Protein AF-A0A1I7XD79-F1 (afdb_monomer_lite)

Organism: Heterorhabditis bacteriophora (NCBI:txid37862)

Radius of gyration: 26.54 Å; chains: 1; bounding box: 72×49×71 Å

InterPro domains:
  IPR003961 Fibronectin type III [cd00063] (108-145)
  IPR036116 Fibronectin type III superfamily [SSF49265] (106-157)

Structure (mmCIF, N/CA/C/O backbone):
data_AF-A0A1I7XD79-F1
#
_entry.id   AF-A0A1I7XD79-F1
#
loop_
_atom_site.group_PDB
_atom_site.id
_atom_site.type_symbol
_atom_site.label_atom_id
_atom_site.label_alt_id
_atom_site.label_comp_id
_atom_site.label_asym_id
_atom_site.label_entity_id
_atom_site.label_seq_id
_atom_site.pdbx_PDB_ins_code
_atom_site.Cartn_x
_atom_site.Cartn_y
_atom_site.Cartn_z
_atom_site.occupancy
_atom_site.B_iso_or_equiv
_atom_site.auth_seq_id
_atom_site.auth_comp_id
_atom_site.auth_asym_id
_atom_site.auth_atom_id
_atom_site.pdbx_PDB_model_num
ATOM 1 N N . MET A 1 1 ? 52.885 -4.049 -48.118 1.00 37.38 1 MET A N 1
ATOM 2 C CA . MET A 1 1 ? 52.570 -4.109 -46.674 1.00 37.38 1 MET A CA 1
ATOM 3 C C . MET A 1 1 ? 51.070 -3.925 -46.513 1.00 37.38 1 MET A C 1
ATOM 5 O O . MET A 1 1 ? 50.576 -2.866 -46.868 1.00 37.38 1 MET A O 1
ATOM 9 N N . ILE A 1 2 ? 50.346 -4.960 -46.084 1.00 41.12 2 ILE A N 1
ATOM 10 C CA . ILE A 1 2 ? 48.892 -4.910 -45.855 1.00 41.12 2 ILE A CA 1
ATOM 11 C C . ILE A 1 2 ? 48.683 -4.568 -44.376 1.00 41.12 2 ILE A C 1
ATOM 13 O O . ILE A 1 2 ? 49.075 -5.347 -43.511 1.00 41.12 2 ILE A O 1
ATOM 17 N N . PHE A 1 3 ? 48.122 -3.393 -44.084 1.00 43.16 3 PHE A N 1
ATOM 18 C CA . PHE A 1 3 ? 47.744 -2.998 -42.726 1.00 43.16 3 PHE A CA 1
ATOM 19 C C . PHE A 1 3 ? 46.399 -3.650 -42.372 1.00 43.16 3 PHE A C 1
ATOM 21 O O . PHE A 1 3 ? 45.352 -3.262 -42.886 1.00 43.16 3 PHE A O 1
ATOM 28 N N . LEU A 1 4 ? 46.436 -4.657 -41.499 1.00 45.56 4 LEU A N 1
ATOM 29 C CA . LEU A 1 4 ? 45.263 -5.230 -40.838 1.00 45.56 4 LEU A CA 1
ATOM 30 C C . LEU A 1 4 ? 44.756 -4.226 -39.793 1.00 45.56 4 LEU A C 1
ATOM 32 O O . LEU A 1 4 ? 45.311 -4.115 -38.701 1.00 45.56 4 LEU A O 1
ATOM 36 N N . ALA A 1 5 ? 43.714 -3.470 -40.137 1.00 51.66 5 ALA A N 1
ATOM 37 C CA . ALA A 1 5 ? 42.979 -2.657 -39.177 1.00 51.66 5 ALA A CA 1
ATOM 38 C C . ALA A 1 5 ? 42.160 -3.584 -38.262 1.00 51.66 5 ALA A C 1
ATOM 40 O O . ALA A 1 5 ? 41.110 -4.098 -38.648 1.00 51.66 5 ALA A O 1
ATOM 41 N N . LEU A 1 6 ? 42.670 -3.819 -37.052 1.00 48.84 6 LEU A N 1
ATOM 42 C CA . LEU A 1 6 ? 41.952 -4.466 -35.955 1.00 48.84 6 LEU A CA 1
ATOM 43 C C . LEU A 1 6 ? 40.759 -3.588 -35.546 1.00 48.84 6 LEU A C 1
ATOM 45 O O . LEU A 1 6 ? 40.888 -2.669 -34.740 1.00 48.84 6 LEU A O 1
ATOM 49 N N . PHE A 1 7 ? 39.586 -3.873 -36.110 1.00 50.91 7 PHE A N 1
ATOM 50 C CA . PHE A 1 7 ? 38.312 -3.374 -35.602 1.00 50.91 7 PHE A CA 1
ATOM 51 C C . PHE A 1 7 ? 37.999 -4.082 -34.278 1.00 50.91 7 PHE A C 1
ATOM 53 O O . PHE A 1 7 ? 37.468 -5.190 -34.257 1.00 50.91 7 PHE A O 1
ATOM 60 N N . LEU A 1 8 ? 38.338 -3.440 -33.159 1.00 49.97 8 LEU A N 1
ATOM 61 C CA . LEU A 1 8 ? 37.789 -3.797 -31.852 1.00 49.97 8 LEU A CA 1
ATOM 62 C C . LEU A 1 8 ? 36.288 -3.453 -31.838 1.00 49.97 8 LEU A C 1
ATOM 64 O O . LEU A 1 8 ? 35.940 -2.291 -32.075 1.00 49.97 8 LEU A O 1
ATOM 68 N N . PRO A 1 9 ? 35.381 -4.408 -31.554 1.00 48.88 9 PRO A N 1
ATOM 69 C CA . PRO A 1 9 ? 33.978 -4.084 -31.362 1.00 48.88 9 PRO A CA 1
ATOM 70 C C . PRO A 1 9 ? 33.842 -3.307 -30.049 1.00 48.88 9 PRO A C 1
ATOM 72 O O . PRO A 1 9 ? 34.035 -3.839 -28.957 1.00 48.88 9 PRO A O 1
ATOM 75 N N . LEU A 1 10 ? 33.538 -2.016 -30.172 1.00 53.34 10 LEU A N 1
ATOM 76 C CA . LEU A 1 10 ? 33.262 -1.124 -29.053 1.00 53.34 10 LEU A CA 1
ATOM 77 C C . LEU A 1 10 ? 31.935 -1.562 -28.411 1.00 53.34 10 LEU A C 1
ATOM 79 O O . LEU A 1 10 ? 30.868 -1.357 -28.991 1.00 53.34 10 LEU A O 1
ATOM 83 N N . GLN A 1 11 ? 32.003 -2.219 -27.252 1.00 52.19 11 GLN A N 1
ATOM 84 C CA . GLN A 1 11 ? 30.825 -2.682 -26.519 1.00 52.19 11 GLN A CA 1
ATOM 85 C C . GLN A 1 11 ? 29.983 -1.477 -26.080 1.00 52.19 11 GLN A C 1
ATOM 87 O O . GLN A 1 11 ? 30.395 -0.688 -25.231 1.00 52.19 11 GLN A O 1
ATOM 92 N N . ALA A 1 12 ? 28.794 -1.328 -26.665 1.00 53.69 12 ALA A N 1
ATOM 93 C CA . ALA A 1 12 ? 27.783 -0.414 -26.160 1.00 53.69 12 ALA A CA 1
ATOM 94 C C . ALA A 1 12 ? 27.219 -1.004 -24.860 1.00 53.69 12 ALA A C 1
ATOM 96 O O . ALA A 1 12 ? 26.493 -1.996 -24.884 1.00 53.69 12 ALA A O 1
ATOM 97 N N . ALA A 1 13 ? 27.591 -0.425 -23.720 1.00 53.91 13 ALA A N 1
ATOM 98 C CA . ALA A 1 13 ? 26.979 -0.772 -22.446 1.00 53.91 13 ALA A CA 1
ATOM 99 C C . ALA A 1 13 ? 25.529 -0.257 -22.424 1.00 53.91 13 ALA A C 1
ATOM 101 O O . ALA A 1 13 ? 25.270 0.907 -22.735 1.00 53.91 13 ALA A O 1
ATOM 102 N N . VAL A 1 14 ? 24.587 -1.132 -22.073 1.00 50.62 14 VAL A N 1
ATOM 103 C CA . VAL A 1 14 ? 23.175 -0.805 -21.833 1.00 50.62 14 VAL A CA 1
ATOM 104 C C . VAL A 1 14 ? 22.950 -0.895 -20.329 1.00 50.62 14 VAL A C 1
ATOM 106 O O . VAL A 1 14 ? 23.311 -1.904 -19.724 1.00 50.62 14 VAL A O 1
ATOM 109 N N . SER A 1 15 ? 22.382 0.144 -19.718 1.00 46.53 15 SER A N 1
ATOM 110 C CA . SER A 1 15 ? 21.967 0.105 -18.318 1.00 46.53 15 SER A CA 1
ATOM 111 C C . SER A 1 15 ? 20.477 -0.189 -18.280 1.00 46.53 15 SER A C 1
ATOM 113 O O . SER A 1 15 ? 19.684 0.339 -19.058 1.00 46.53 15 SER A O 1
ATOM 115 N N . PHE A 1 16 ? 20.112 -1.091 -17.385 1.00 50.75 16 PHE A N 1
ATOM 116 C CA . PHE A 1 16 ? 18.750 -1.524 -17.144 1.00 50.75 16 PHE A CA 1
ATOM 117 C C . PHE A 1 16 ? 18.485 -1.303 -15.660 1.00 50.75 16 PHE A C 1
ATOM 119 O O . PHE A 1 16 ? 19.297 -1.671 -14.811 1.00 50.75 16 PHE A O 1
ATOM 126 N N . THR A 1 17 ? 17.361 -0.678 -15.348 1.00 46.84 17 THR A N 1
ATOM 127 C CA . THR A 1 17 ? 16.881 -0.534 -13.978 1.00 46.84 17 THR A CA 1
ATOM 128 C C . THR A 1 17 ? 15.512 -1.194 -13.922 1.00 46.84 17 THR A C 1
ATOM 130 O O . THR A 1 17 ? 14.578 -0.817 -14.626 1.00 46.84 17 THR A O 1
ATOM 133 N N . VAL A 1 18 ? 15.402 -2.258 -13.130 1.00 45.44 18 VAL A N 1
ATOM 134 C CA . VAL A 1 18 ? 14.119 -2.923 -12.892 1.00 45.44 18 VAL A CA 1
ATOM 135 C C . VAL A 1 18 ? 13.612 -2.432 -11.552 1.00 45.44 18 VAL A C 1
ATOM 137 O O . VAL A 1 18 ? 14.218 -2.696 -10.515 1.00 45.44 18 VAL A O 1
ATOM 140 N N . LEU A 1 19 ? 12.522 -1.678 -11.599 1.00 47.22 19 LEU A N 1
ATOM 141 C CA . LEU A 1 19 ? 11.830 -1.181 -10.422 1.00 47.22 19 LEU A CA 1
ATOM 142 C C . LEU A 1 19 ? 10.533 -1.988 -10.296 1.00 47.22 19 LEU A C 1
ATOM 144 O O . LEU A 1 19 ? 9.779 -2.087 -11.269 1.00 47.22 19 LEU A O 1
ATOM 148 N N . PRO A 1 20 ? 10.250 -2.601 -9.138 1.00 43.22 20 PRO A N 1
ATOM 149 C CA . PRO A 1 20 ? 8.935 -3.180 -8.926 1.00 43.22 20 PRO A CA 1
ATOM 150 C C . PRO A 1 20 ? 7.893 -2.058 -9.030 1.00 43.22 20 PRO A C 1
ATOM 152 O O . PRO A 1 20 ? 8.111 -0.950 -8.542 1.00 43.22 20 PRO A O 1
ATOM 155 N N . TYR A 1 21 ? 6.782 -2.312 -9.719 1.00 52.19 21 TYR A N 1
ATOM 156 C CA . TYR A 1 21 ? 5.721 -1.320 -9.862 1.00 52.19 21 TYR A CA 1
ATOM 157 C C . TYR A 1 21 ? 4.698 -1.525 -8.751 1.00 52.19 21 TYR A C 1
ATOM 159 O O . TYR A 1 21 ? 4.082 -2.585 -8.654 1.00 52.19 21 TYR A O 1
ATOM 167 N N . ILE A 1 22 ? 4.509 -0.506 -7.916 1.00 51.12 22 ILE A N 1
ATOM 168 C CA . ILE A 1 22 ? 3.424 -0.477 -6.937 1.00 51.12 22 ILE A CA 1
ATOM 169 C C . ILE A 1 22 ? 2.122 -0.133 -7.654 1.00 51.12 22 ILE A C 1
ATOM 171 O O . ILE A 1 22 ? 2.023 0.874 -8.353 1.00 51.12 22 ILE A O 1
ATOM 175 N N . GLN A 1 23 ? 1.115 -0.985 -7.467 1.00 47.84 23 GLN A N 1
ATOM 176 C CA . GLN A 1 23 ? -0.249 -0.766 -7.937 1.00 47.84 23 GLN A CA 1
ATOM 177 C C . GLN A 1 23 ? -0.757 0.596 -7.432 1.00 47.84 23 GLN A C 1
ATOM 179 O O . GLN A 1 23 ? -0.575 0.916 -6.257 1.00 47.84 23 GLN A O 1
ATOM 184 N N . ILE A 1 24 ? -1.404 1.373 -8.310 1.00 48.69 24 ILE A N 1
ATOM 185 C CA . ILE A 1 24 ? -1.741 2.803 -8.130 1.00 48.69 24 ILE A CA 1
ATOM 186 C C . ILE A 1 24 ? -2.522 3.122 -6.834 1.00 48.69 24 ILE A C 1
ATOM 188 O O . ILE A 1 24 ? -2.503 4.266 -6.396 1.00 48.69 24 ILE A O 1
ATOM 192 N N . ASP A 1 25 ? -3.089 2.132 -6.141 1.00 55.12 25 ASP A N 1
ATOM 193 C CA . ASP A 1 25 ? -3.770 2.338 -4.858 1.00 55.12 25 ASP A CA 1
ATOM 194 C C . ASP A 1 25 ? -3.252 1.487 -3.686 1.00 55.12 25 ASP A C 1
ATOM 196 O O . ASP A 1 25 ? -3.728 1.658 -2.563 1.00 55.12 25 ASP A O 1
ATOM 200 N N . TYR A 1 26 ? -2.255 0.611 -3.873 1.00 65.19 26 TYR A N 1
ATOM 201 C CA . TYR A 1 26 ? -1.769 -0.225 -2.764 1.00 65.19 26 TYR A CA 1
ATOM 202 C C . TYR A 1 26 ? -1.157 0.634 -1.658 1.00 65.19 26 TYR A C 1
ATOM 204 O O . TYR A 1 26 ? -1.499 0.474 -0.493 1.00 65.19 26 TYR A O 1
ATOM 212 N N . ALA A 1 27 ? -0.337 1.625 -2.018 1.00 68.00 27 ALA A N 1
ATOM 213 C CA . ALA A 1 27 ? 0.238 2.550 -1.046 1.00 68.00 27 ALA A CA 1
ATOM 214 C C . ALA A 1 27 ? -0.845 3.343 -0.292 1.00 68.00 27 ALA A C 1
ATOM 216 O O . ALA A 1 27 ? -0.728 3.550 0.911 1.00 68.00 27 ALA A O 1
ATOM 217 N N . HIS A 1 28 ? -1.926 3.755 -0.963 1.00 76.62 28 HIS A N 1
ATOM 218 C CA . HIS A 1 28 ? -3.027 4.459 -0.303 1.00 76.62 28 HIS A CA 1
ATOM 219 C C . HIS A 1 28 ? -3.755 3.557 0.699 1.00 76.62 28 HIS A C 1
ATOM 221 O O . HIS A 1 28 ? -3.901 3.937 1.861 1.00 76.62 28 HIS A O 1
ATOM 227 N N . TYR A 1 29 ? -4.184 2.366 0.274 1.00 77.62 29 TYR A N 1
ATOM 228 C CA . TYR A 1 29 ? -4.908 1.433 1.139 1.00 77.62 29 TYR A CA 1
ATOM 229 C C . TYR A 1 29 ? -4.034 0.883 2.264 1.00 77.62 29 TYR A C 1
ATOM 231 O O . TYR A 1 29 ? -4.513 0.724 3.382 1.00 77.62 29 TYR A O 1
ATOM 239 N N . PHE A 1 30 ? -2.747 0.669 2.006 1.00 79.00 30 PHE A N 1
ATOM 240 C CA . PHE A 1 30 ? -1.786 0.251 3.015 1.00 79.00 30 PHE A CA 1
ATOM 241 C C . PHE A 1 30 ? -1.578 1.341 4.071 1.00 79.00 30 PHE A C 1
ATOM 243 O O . PHE A 1 30 ? -1.678 1.068 5.266 1.00 79.00 30 PHE A O 1
ATOM 250 N N . ARG A 1 31 ? -1.399 2.603 3.657 1.00 83.62 31 ARG A N 1
ATOM 251 C CA . ARG A 1 31 ? -1.341 3.744 4.587 1.00 83.62 31 ARG A CA 1
ATOM 252 C C . ARG A 1 31 ? -2.640 3.919 5.362 1.00 83.62 31 ARG A C 1
ATOM 254 O O . ARG A 1 31 ? -2.607 4.222 6.552 1.00 83.62 31 ARG A O 1
ATOM 261 N N . LEU A 1 32 ? -3.779 3.714 4.706 1.00 87.25 32 LEU A N 1
ATOM 262 C CA . LEU A 1 32 ? -5.083 3.793 5.351 1.00 87.25 32 LEU A CA 1
ATOM 263 C C . LEU A 1 32 ? -5.226 2.711 6.421 1.00 87.25 32 LEU A C 1
ATOM 265 O O . LEU A 1 32 ? -5.586 3.034 7.549 1.00 87.25 32 LEU A O 1
ATOM 269 N N . ALA A 1 33 ? -4.862 1.471 6.100 1.00 88.50 33 ALA A N 1
ATOM 270 C CA . ALA A 1 33 ? -4.871 0.361 7.042 1.00 88.50 33 ALA A CA 1
ATOM 271 C C . ALA A 1 33 ? -3.921 0.608 8.226 1.00 88.50 33 ALA A C 1
ATOM 273 O O . ALA A 1 33 ? -4.317 0.415 9.371 1.00 88.50 33 ALA A O 1
ATOM 274 N N . GLN A 1 34 ? -2.704 1.111 7.980 1.00 89.56 34 GLN A N 1
ATOM 275 C CA . GLN A 1 34 ? -1.760 1.490 9.041 1.00 89.56 34 GLN A CA 1
ATOM 276 C C . GLN A 1 34 ? -2.330 2.573 9.966 1.00 89.56 34 GLN A C 1
ATOM 278 O O . GLN A 1 34 ? -2.221 2.475 11.189 1.00 89.56 34 GLN A O 1
ATOM 283 N N . CYS A 1 35 ? -2.974 3.589 9.394 1.00 91.56 35 CYS A N 1
ATOM 284 C CA . CYS A 1 35 ? -3.605 4.654 10.163 1.00 91.56 35 CYS A CA 1
ATOM 285 C C . CYS A 1 35 ? -4.770 4.123 11.014 1.00 91.56 35 CYS A C 1
ATOM 287 O O . CYS A 1 35 ? -4.840 4.399 12.212 1.00 91.56 35 CYS A O 1
ATOM 289 N N . GLN A 1 36 ? -5.647 3.306 10.423 1.00 92.19 36 GLN A N 1
ATOM 290 C CA . GLN A 1 36 ? -6.783 2.689 11.114 1.00 92.19 36 GLN A CA 1
ATOM 291 C C . G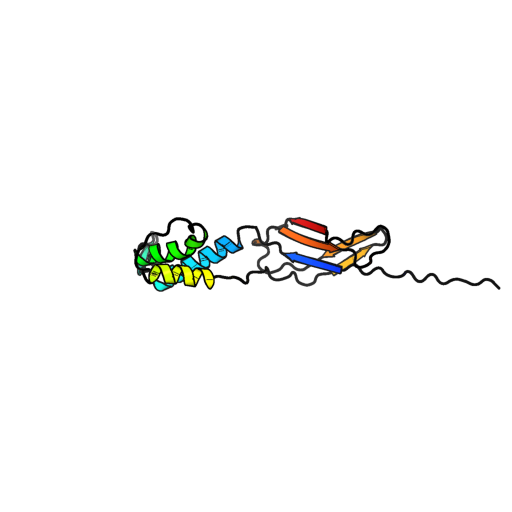LN A 1 36 ? -6.337 1.718 12.216 1.00 92.19 36 GLN A C 1
ATOM 293 O O . GLN A 1 36 ? -6.950 1.680 13.283 1.00 92.19 36 GLN A O 1
ATOM 298 N N . ALA A 1 37 ? -5.236 0.991 12.010 1.00 92.31 37 ALA A N 1
ATOM 299 C CA . ALA A 1 37 ? -4.645 0.130 13.029 1.00 92.31 37 ALA A CA 1
ATOM 300 C C . ALA A 1 37 ? -4.181 0.937 14.251 1.00 92.31 37 ALA A C 1
ATOM 302 O O . ALA A 1 37 ? -4.558 0.602 15.371 1.00 92.31 37 ALA A O 1
ATOM 303 N N . LYS A 1 38 ? -3.468 2.057 14.051 1.00 93.19 38 LYS A N 1
ATOM 304 C CA . LYS A 1 38 ? -3.072 2.964 15.147 1.00 93.19 38 LYS A CA 1
ATOM 305 C C . LYS A 1 38 ? -4.280 3.576 15.869 1.00 93.19 38 LYS A C 1
ATOM 307 O O . LYS A 1 38 ? -4.264 3.732 17.089 1.00 93.19 38 LYS A O 1
ATOM 312 N N . CYS A 1 39 ? -5.347 3.907 15.136 1.00 93.00 39 CYS A N 1
ATOM 313 C CA . CYS A 1 39 ? -6.604 4.356 15.740 1.00 93.00 39 CYS A CA 1
ATOM 314 C C . CYS A 1 39 ? -7.243 3.262 16.606 1.00 93.00 39 CYS A C 1
ATOM 316 O O . CYS A 1 39 ? -7.661 3.544 17.726 1.00 93.00 39 CYS A O 1
ATOM 318 N N . THR A 1 40 ? -7.269 2.022 16.117 1.00 93.31 40 THR A N 1
ATOM 319 C CA . THR A 1 40 ? -7.812 0.866 16.843 1.00 93.31 40 THR A CA 1
ATOM 320 C C . THR A 1 40 ? -6.981 0.540 18.082 1.00 93.31 40 THR A C 1
ATOM 322 O O . THR A 1 40 ? -7.539 0.271 19.137 1.00 93.31 40 THR A O 1
ATOM 325 N N . GLU A 1 41 ? -5.655 0.625 18.001 1.00 91.56 41 GLU A N 1
ATOM 326 C CA . GLU A 1 41 ? -4.761 0.412 19.143 1.00 91.56 41 GLU A CA 1
ATOM 327 C C . GLU A 1 41 ? -4.990 1.452 20.251 1.00 91.56 41 GLU A C 1
ATOM 329 O O . GLU A 1 41 ? -5.010 1.117 21.434 1.00 91.56 41 GLU A O 1
ATOM 334 N N . LYS A 1 42 ? -5.198 2.720 19.874 1.00 91.94 42 LYS A N 1
ATOM 335 C CA . LYS A 1 42 ? -5.351 3.823 20.831 1.00 91.94 42 LYS A CA 1
ATOM 336 C C . LYS A 1 42 ? -6.770 3.972 21.390 1.00 91.94 42 LYS A C 1
ATOM 338 O O . LYS A 1 42 ? -6.923 4.358 22.547 1.00 91.94 42 LYS A O 1
ATOM 343 N N . TYR A 1 43 ? -7.792 3.734 20.569 1.00 91.75 43 TYR A N 1
ATOM 344 C CA . TYR A 1 43 ? -9.198 4.028 20.885 1.00 91.75 43 TYR A CA 1
ATOM 345 C C . TYR A 1 43 ? -10.123 2.809 20.839 1.00 91.75 43 TYR A C 1
ATOM 347 O O . TYR A 1 43 ? -11.314 2.935 21.147 1.00 91.75 43 TYR A O 1
ATOM 355 N N . GLY A 1 44 ? -9.609 1.648 20.434 1.00 88.88 44 GLY A N 1
ATOM 356 C CA . GLY A 1 44 ? -10.349 0.395 20.450 1.00 88.88 44 GLY A CA 1
ATOM 357 C C . GLY A 1 44 ? -10.589 -0.074 21.878 1.00 88.88 44 GLY A C 1
ATOM 358 O O . GLY A 1 44 ? -9.724 0.033 22.749 1.00 88.88 44 GLY A O 1
ATOM 359 N N . ILE A 1 45 ? -11.782 -0.601 22.126 1.00 89.31 45 ILE A N 1
ATOM 360 C CA . ILE A 1 45 ? -12.168 -1.110 23.442 1.00 89.31 45 ILE A CA 1
ATOM 361 C C . ILE A 1 45 ? -11.910 -2.621 23.451 1.00 89.31 45 ILE A C 1
ATOM 363 O O . ILE A 1 45 ? -12.487 -3.324 22.623 1.00 89.31 45 ILE A O 1
ATOM 367 N N . PRO A 1 46 ? -11.069 -3.162 24.350 1.00 87.81 46 PRO A N 1
ATOM 368 C CA . PRO A 1 46 ? -10.860 -4.602 24.432 1.00 87.81 46 PRO A CA 1
ATOM 369 C C . PRO A 1 46 ? -12.180 -5.325 24.713 1.00 87.81 46 PRO A C 1
ATOM 371 O O . PRO A 1 46 ? -12.841 -5.072 25.721 1.00 87.81 46 PRO A O 1
ATOM 374 N N . ALA A 1 47 ? -12.550 -6.239 23.827 1.00 87.56 47 ALA A N 1
ATOM 375 C CA . ALA A 1 47 ? -13.780 -7.005 23.888 1.00 87.56 47 ALA A CA 1
ATOM 376 C C . ALA A 1 47 ? -13.492 -8.497 23.705 1.00 87.56 47 ALA A C 1
ATOM 378 O O . ALA A 1 47 ? -12.441 -8.916 23.214 1.00 87.56 47 ALA A O 1
ATOM 379 N N . LYS A 1 48 ? -14.441 -9.321 24.146 1.00 90.69 48 LYS A N 1
ATOM 380 C CA . LYS A 1 48 ? -14.375 -10.776 24.019 1.00 90.69 48 LYS A CA 1
ATOM 381 C C . LYS A 1 48 ? -15.639 -11.265 23.340 1.00 90.69 48 LYS A C 1
ATOM 383 O O . LYS A 1 48 ? -16.724 -10.780 23.655 1.00 90.69 48 LYS A O 1
ATOM 388 N N . ARG A 1 49 ? -15.503 -12.209 22.413 1.00 89.12 49 ARG A N 1
ATOM 389 C CA . ARG A 1 49 ? -16.642 -12.942 21.852 1.00 89.12 49 ARG A CA 1
ATOM 390 C C . ARG A 1 49 ? -16.413 -14.435 21.996 1.00 89.12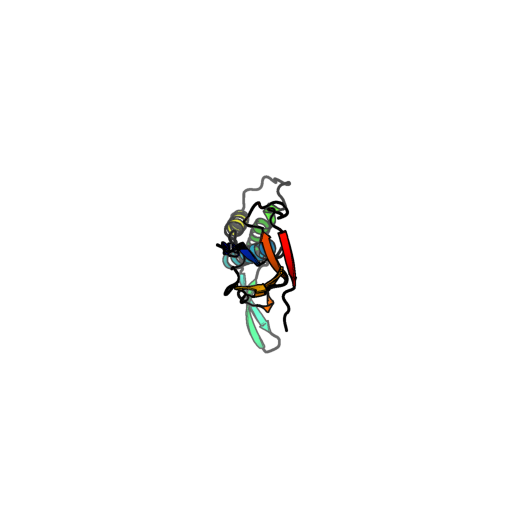 49 ARG A C 1
ATOM 392 O O . ARG A 1 49 ? -15.315 -14.919 21.731 1.00 89.12 49 ARG A O 1
ATOM 399 N N . GLU A 1 50 ? -17.449 -15.146 22.413 1.00 92.31 50 GLU A N 1
ATOM 400 C CA . GLU A 1 50 ? -17.468 -16.603 22.360 1.00 92.31 50 GLU A CA 1
ATOM 401 C C . GLU A 1 50 ? -17.787 -17.038 20.934 1.00 92.31 50 GLU A C 1
ATOM 403 O O . GLU A 1 50 ? -18.739 -16.566 20.307 1.00 92.31 50 GLU A O 1
ATOM 408 N N . ARG A 1 51 ? -16.942 -17.906 20.396 1.00 89.69 51 ARG A N 1
ATOM 409 C CA . ARG A 1 51 ? -17.156 -18.547 19.107 1.00 89.69 51 ARG A CA 1
ATOM 410 C C . ARG A 1 51 ? -18.056 -19.767 19.298 1.00 89.69 51 ARG A C 1
ATOM 412 O O . ARG A 1 51 ? -18.225 -20.288 20.397 1.00 89.69 51 ARG A O 1
ATOM 419 N N . HIS A 1 52 ? -18.635 -20.246 18.201 1.00 92.31 52 HIS A N 1
ATOM 420 C CA . HIS A 1 52 ? -19.564 -21.383 18.223 1.00 92.31 52 HIS A CA 1
ATOM 421 C C . HIS A 1 52 ? -18.892 -22.707 18.644 1.00 92.31 52 HIS A C 1
ATOM 423 O O . HIS A 1 52 ? -19.583 -23.684 18.912 1.00 92.31 52 HIS A O 1
ATOM 429 N N . ASP A 1 53 ? -17.560 -22.742 18.700 1.00 93.31 53 ASP A N 1
ATOM 430 C CA . ASP A 1 53 ? -16.749 -23.856 19.198 1.00 93.31 53 ASP A CA 1
ATOM 431 C C . ASP A 1 53 ? -16.489 -23.788 20.719 1.00 93.31 53 ASP A C 1
ATOM 433 O O . ASP A 1 53 ? -15.786 -24.638 21.261 1.00 93.31 53 ASP A O 1
ATOM 437 N N . GLY A 1 54 ? -17.040 -22.784 21.412 1.00 90.38 54 GLY A N 1
ATOM 438 C CA . GLY A 1 54 ? -16.808 -22.534 22.835 1.00 90.38 54 GLY A CA 1
ATOM 439 C C . GLY A 1 54 ? -15.476 -21.842 23.146 1.00 90.38 54 GLY A C 1
ATOM 440 O O . GLY A 1 54 ? -15.167 -21.622 24.317 1.00 90.38 54 GLY A O 1
ATOM 441 N N . SER A 1 55 ? -14.678 -21.478 22.137 1.00 91.50 55 SER A N 1
ATOM 442 C CA . SER A 1 55 ? -13.453 -20.702 22.337 1.00 91.50 55 SER A CA 1
ATOM 443 C C . SER A 1 55 ? -13.753 -19.209 22.507 1.00 91.50 55 SER A C 1
ATOM 445 O O . SER A 1 55 ? -14.712 -18.673 21.949 1.00 91.50 55 SER A O 1
ATOM 447 N N . VAL A 1 56 ? -12.921 -18.512 23.288 1.00 90.81 56 VAL A N 1
ATOM 448 C CA . VAL A 1 56 ? -13.044 -17.065 23.515 1.00 90.81 56 VAL A CA 1
ATOM 449 C C . VAL A 1 56 ? -12.022 -16.328 22.663 1.00 90.81 56 VAL A C 1
ATOM 451 O O . VAL A 1 56 ? -10.816 -16.483 22.847 1.00 90.81 56 VAL A O 1
ATOM 454 N N . GLU A 1 57 ? -12.502 -15.474 21.768 1.00 89.75 57 GLU A N 1
ATOM 455 C CA . GLU A 1 57 ? -11.670 -14.598 20.951 1.00 89.75 57 GLU A CA 1
ATOM 456 C C . GLU A 1 57 ? -11.611 -13.197 21.560 1.00 89.75 57 GLU A C 1
ATOM 458 O O . GLU A 1 57 ? -12.645 -12.578 21.825 1.00 89.75 57 GLU A O 1
ATOM 463 N N . GLN A 1 58 ? -10.394 -12.693 21.765 1.00 89.56 58 GLN A N 1
ATOM 464 C CA . GLN A 1 58 ? -10.150 -11.305 22.151 1.00 89.56 58 GLN A CA 1
ATOM 465 C C . GLN A 1 58 ? -10.026 -10.451 20.892 1.00 89.56 58 GLN A C 1
ATOM 467 O O . GLN A 1 58 ? -9.306 -10.814 19.965 1.00 89.56 58 GLN A O 1
ATOM 472 N N . TYR A 1 59 ? -10.720 -9.320 20.864 1.00 85.31 59 TYR A N 1
ATOM 473 C CA . TYR A 1 59 ? -10.661 -8.369 19.760 1.00 85.31 59 TYR A CA 1
ATOM 474 C C . TYR A 1 59 ? -10.767 -6.938 20.287 1.00 85.31 59 TYR A C 1
ATOM 476 O O . TYR A 1 59 ? -11.134 -6.712 21.439 1.00 85.31 59 TYR A O 1
ATOM 484 N N . PHE A 1 60 ? -10.445 -5.968 19.439 1.00 86.06 60 PHE A N 1
ATOM 485 C CA . PHE A 1 60 ? -10.681 -4.559 19.728 1.00 86.06 60 PHE A CA 1
ATOM 486 C C . PHE A 1 60 ? -12.002 -4.133 19.090 1.00 86.06 60 PHE A C 1
ATOM 488 O O . PHE A 1 60 ? -12.167 -4.215 17.874 1.00 86.06 60 PHE A O 1
ATOM 495 N N . ASP A 1 61 ? -12.952 -3.697 19.909 1.00 82.62 61 ASP A N 1
ATOM 496 C CA . ASP A 1 61 ? -14.185 -3.078 19.445 1.00 82.62 61 ASP A CA 1
ATOM 497 C C . ASP A 1 61 ? -13.896 -1.653 18.947 1.00 82.62 61 ASP A C 1
ATOM 499 O O . ASP A 1 61 ? -13.485 -0.770 19.705 1.00 82.62 61 ASP A O 1
ATOM 503 N N . VAL A 1 62 ? -14.119 -1.447 17.650 1.00 87.25 62 VAL A N 1
ATOM 504 C CA . VAL A 1 62 ? -13.907 -0.185 16.923 1.00 87.25 62 VAL A CA 1
ATOM 505 C C . VAL A 1 62 ? -15.145 0.720 16.916 1.00 87.25 62 VAL A C 1
ATOM 507 O O . VAL A 1 62 ? -15.153 1.772 16.280 1.00 87.25 62 VAL A O 1
ATOM 510 N N . GLN A 1 63 ? -16.226 0.343 17.607 1.00 87.06 63 GLN A N 1
ATOM 511 C CA . GLN A 1 63 ? -17.471 1.116 17.608 1.00 87.06 63 GLN A CA 1
ATOM 512 C C . GLN A 1 63 ? -17.416 2.398 18.447 1.00 87.06 63 GLN A C 1
ATOM 514 O O . GLN A 1 63 ? -18.363 3.194 18.375 1.00 87.06 63 GLN A O 1
ATOM 519 N N . SER A 1 64 ? -16.332 2.620 19.199 1.00 86.31 64 SER A N 1
ATOM 520 C CA . SER A 1 64 ? -16.152 3.814 20.022 1.00 86.31 64 SER A CA 1
ATOM 521 C C . SER A 1 64 ? -16.187 5.094 19.174 1.00 86.31 64 SER A C 1
ATOM 523 O O . SER A 1 64 ? -15.690 5.149 18.046 1.00 86.31 64 SER A O 1
ATOM 525 N N . GLU A 1 65 ? -16.810 6.143 19.718 1.00 89.25 65 GLU A N 1
ATOM 526 C CA . GLU A 1 65 ? -16.943 7.435 19.032 1.00 89.25 65 GLU A CA 1
ATOM 527 C C . GLU A 1 65 ? -15.564 8.036 18.713 1.00 89.25 65 GLU A C 1
ATOM 529 O O . GLU A 1 65 ? -15.354 8.568 17.624 1.00 89.25 65 GLU A O 1
ATOM 534 N N . ASP A 1 66 ? -14.596 7.882 19.619 1.00 89.88 66 ASP A N 1
ATOM 535 C CA . ASP A 1 66 ? -13.233 8.367 19.408 1.00 89.88 66 ASP A CA 1
ATOM 536 C C . ASP A 1 66 ? -12.486 7.565 18.331 1.00 89.88 66 ASP A C 1
ATOM 538 O O . ASP A 1 66 ? -11.788 8.172 17.518 1.00 89.88 66 ASP A O 1
ATOM 542 N N . CYS A 1 67 ? -12.686 6.242 18.232 1.00 90.56 67 CYS A N 1
ATOM 543 C CA . CYS A 1 67 ? -12.108 5.440 17.147 1.00 90.56 67 CYS A CA 1
ATOM 544 C C . CYS A 1 67 ? -12.662 5.887 15.788 1.00 90.56 67 CYS A C 1
ATOM 546 O O . CYS A 1 67 ? -11.892 6.182 14.876 1.00 90.56 67 CYS A O 1
ATOM 548 N N . LYS A 1 68 ? -13.984 6.081 15.675 1.00 90.44 68 LYS A N 1
ATOM 549 C CA . LYS A 1 68 ? -14.628 6.584 14.445 1.00 90.44 68 LYS A CA 1
ATOM 550 C C . LYS A 1 68 ? -14.124 7.967 14.039 1.00 90.44 68 LYS A C 1
ATOM 552 O O . LYS A 1 68 ? -13.964 8.248 12.852 1.00 90.44 68 LYS A O 1
ATOM 557 N N . ILE A 1 69 ? -13.884 8.851 15.004 1.00 90.06 69 ILE A N 1
ATOM 558 C CA . ILE A 1 69 ? -13.364 10.201 14.746 1.00 90.06 69 ILE A CA 1
ATOM 559 C C . ILE A 1 69 ? -11.885 10.163 14.360 1.00 90.06 69 ILE A C 1
ATOM 561 O O . ILE A 1 69 ? -11.474 10.915 13.477 1.00 90.06 69 ILE A O 1
ATOM 565 N N . CYS A 1 70 ? -11.099 9.276 14.967 1.00 91.88 70 CYS A N 1
ATOM 566 C CA . CYS A 1 70 ? -9.719 9.035 14.561 1.00 91.88 70 CYS A CA 1
ATOM 567 C C . CYS A 1 70 ? -9.653 8.538 13.113 1.00 91.88 70 CYS A C 1
ATOM 569 O O . CYS A 1 70 ? -8.959 9.129 12.287 1.00 91.88 70 CYS A O 1
ATOM 571 N N . GLU A 1 71 ? -10.470 7.549 12.749 1.00 91.62 71 GLU A N 1
ATOM 572 C CA . GLU A 1 71 ? -10.533 7.056 11.372 1.00 91.62 71 GLU A CA 1
ATOM 573 C C . GLU A 1 71 ? -10.950 8.142 10.373 1.00 91.62 71 GLU A C 1
ATOM 575 O O . GLU A 1 71 ? -10.411 8.203 9.269 1.00 91.62 71 GLU A O 1
ATOM 580 N N . GLN A 1 72 ? -11.852 9.059 10.744 1.00 90.19 72 GLN A N 1
ATOM 581 C CA . GLN A 1 72 ? -12.192 10.208 9.892 1.00 90.19 72 GLN A CA 1
ATOM 582 C C . GLN A 1 72 ? -10.967 11.070 9.550 1.00 90.19 72 GLN A C 1
ATOM 584 O O . GLN A 1 72 ? -10.890 11.571 8.426 1.00 90.19 72 GLN A O 1
ATOM 589 N N . GLY A 1 73 ? -10.011 11.202 10.477 1.00 89.69 73 GLY A N 1
ATOM 590 C CA . GLY A 1 73 ? -8.730 11.875 10.250 1.00 89.69 73 GLY A CA 1
ATOM 591 C C . GLY A 1 73 ? -7.871 11.162 9.200 1.00 89.69 73 GLY A C 1
ATOM 592 O O . GLY A 1 73 ? -7.296 11.823 8.336 1.00 89.69 73 GLY A O 1
ATOM 593 N N . CYS A 1 74 ? -7.877 9.824 9.184 1.00 89.25 74 CYS A N 1
ATOM 594 C CA . CYS A 1 74 ? -7.189 9.022 8.163 1.00 89.25 74 CYS A CA 1
ATOM 595 C C . CYS A 1 74 ? -7.731 9.267 6.740 1.00 89.25 74 CYS A C 1
ATOM 597 O O . CYS A 1 74 ? -6.992 9.190 5.763 1.00 89.25 74 CYS A O 1
ATOM 599 N N . HIS A 1 75 ? -9.018 9.611 6.605 1.00 84.62 75 HIS A N 1
ATOM 600 C CA . HIS A 1 75 ? -9.675 9.866 5.311 1.00 84.62 75 HIS A CA 1
ATOM 601 C C . HIS A 1 75 ? -9.624 11.338 4.860 1.00 84.62 75 HIS A C 1
ATOM 603 O O . HIS A 1 75 ? -10.099 11.683 3.769 1.00 84.62 75 HIS A O 1
ATOM 609 N N . GLN A 1 76 ? -9.100 12.246 5.691 1.00 72.50 76 GLN A N 1
ATOM 610 C CA . GLN A 1 76 ? -9.369 13.682 5.561 1.00 72.50 76 GLN A CA 1
ATOM 611 C C . GLN A 1 76 ? -8.636 14.367 4.394 1.00 72.50 76 GLN A C 1
ATOM 613 O O . GLN A 1 76 ? -9.129 15.382 3.898 1.00 72.50 76 GLN A O 1
ATOM 618 N N . HIS A 1 77 ? -7.563 13.778 3.847 1.00 60.88 77 HIS A N 1
ATOM 619 C CA . HIS A 1 77 ? -6.884 14.293 2.641 1.00 60.88 77 HIS A CA 1
ATOM 620 C C . HIS A 1 77 ? -7.814 14.361 1.411 1.00 60.88 77 HIS A C 1
ATOM 622 O O . HIS A 1 77 ? -7.590 15.140 0.488 1.00 60.88 77 HIS A O 1
ATOM 628 N N . ARG A 1 78 ? -8.900 13.575 1.391 1.00 56.88 78 ARG A N 1
ATOM 629 C CA . ARG A 1 78 ? -9.897 13.592 0.308 1.00 56.88 78 ARG A CA 1
ATOM 630 C C . ARG A 1 78 ? -11.010 14.630 0.521 1.00 56.88 78 ARG A C 1
ATOM 632 O O . ARG A 1 78 ? -11.814 14.862 -0.377 1.00 56.88 78 ARG A O 1
ATOM 639 N N . ARG A 1 79 ? -11.101 15.250 1.705 1.00 54.97 79 ARG A N 1
ATOM 640 C CA . ARG A 1 79 ? -12.248 16.075 2.139 1.00 54.97 79 ARG A CA 1
ATOM 641 C C . ARG A 1 79 ? -11.903 17.548 2.379 1.00 54.97 79 ARG A C 1
ATOM 643 O O . ARG A 1 79 ? -12.609 18.227 3.124 1.00 54.97 79 ARG A O 1
ATOM 650 N N . SER A 1 80 ? -10.881 18.070 1.704 1.00 51.06 80 SER A N 1
ATOM 651 C CA . SER A 1 80 ? -10.344 19.435 1.859 1.00 51.06 80 SER A CA 1
ATOM 652 C C . SER A 1 80 ? -11.332 20.594 1.611 1.00 51.06 80 SER A C 1
ATOM 654 O O . SER A 1 80 ? -10.946 21.749 1.745 1.00 51.06 80 SER A O 1
ATOM 656 N N . HIS A 1 81 ? -12.608 20.339 1.291 1.00 49.34 81 HIS A N 1
ATOM 657 C CA . HIS A 1 81 ? -13.583 21.376 0.926 1.00 49.34 81 HIS A CA 1
ATOM 658 C C . HIS A 1 81 ? -14.736 21.633 1.909 1.00 49.34 81 HIS A C 1
ATOM 660 O O . HIS A 1 81 ? -15.588 22.468 1.616 1.00 49.34 81 HIS A O 1
ATOM 666 N N . LYS A 1 82 ? -14.785 21.016 3.098 1.00 48.75 82 LYS A N 1
ATOM 667 C CA . LYS A 1 82 ? -15.775 21.412 4.124 1.00 48.75 82 LYS A CA 1
ATOM 668 C C . LYS A 1 82 ? -15.118 21.709 5.464 1.00 48.75 82 LYS A C 1
ATOM 670 O O . LYS A 1 82 ? -15.041 20.869 6.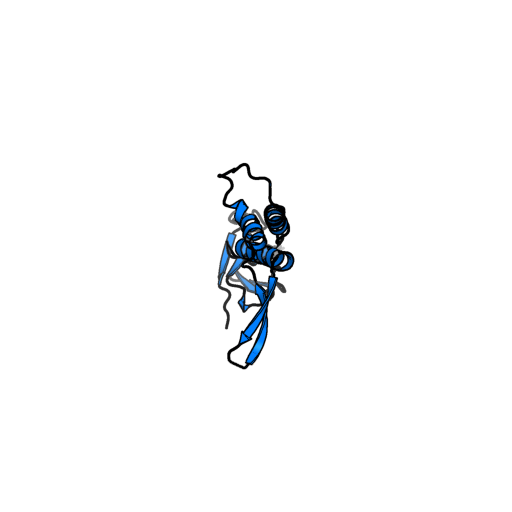353 1.00 48.75 82 LYS A O 1
ATOM 675 N N . LYS A 1 83 ? -14.661 22.954 5.600 1.00 47.03 83 LYS A N 1
ATOM 676 C CA . LYS A 1 83 ? -14.134 23.517 6.843 1.00 47.03 83 LYS A CA 1
ATOM 677 C C . LYS A 1 83 ? -15.303 23.830 7.787 1.00 47.03 83 LYS A C 1
ATOM 679 O O . LYS A 1 83 ? -15.843 24.930 7.775 1.00 47.03 83 LYS A O 1
ATOM 684 N N . THR A 1 84 ? -15.735 22.852 8.579 1.00 51.62 84 THR A N 1
ATOM 685 C CA . THR A 1 84 ? -16.630 23.107 9.717 1.00 51.62 84 THR A CA 1
ATOM 686 C C . THR A 1 84 ? -15.804 23.493 10.936 1.00 51.62 84 THR A C 1
ATOM 688 O O . THR A 1 84 ? -14.904 22.759 11.336 1.00 51.62 84 THR A O 1
ATOM 691 N N . ASN A 1 85 ? -16.131 24.645 11.517 1.00 48.97 85 ASN A N 1
ATOM 692 C CA . ASN A 1 85 ? -15.504 25.250 12.689 1.00 48.97 85 ASN A CA 1
ATOM 693 C C . ASN A 1 85 ? -15.875 24.481 13.977 1.00 48.97 85 ASN A C 1
ATOM 695 O O . ASN A 1 85 ? -16.650 24.965 14.797 1.00 48.97 85 ASN A O 1
ATOM 699 N N . ARG A 1 86 ? -15.408 23.235 14.118 1.00 54.59 86 ARG A N 1
ATOM 700 C CA . ARG A 1 86 ? -15.500 22.470 15.372 1.00 54.59 86 ARG A CA 1
ATOM 701 C C . ARG A 1 86 ? -14.126 22.446 16.044 1.00 54.59 86 ARG A C 1
ATOM 703 O O . ARG A 1 86 ? -13.133 22.315 15.326 1.00 54.59 86 ARG A O 1
ATOM 710 N N . PRO A 1 87 ? -14.048 22.550 17.386 1.00 51.38 87 PRO A N 1
ATOM 711 C CA . PRO A 1 87 ? -12.793 22.337 18.094 1.00 51.38 87 PRO A CA 1
ATOM 712 C C . PRO A 1 87 ? -12.254 20.968 17.685 1.00 51.38 87 PRO A C 1
ATOM 714 O O . PRO A 1 87 ? -12.999 19.984 17.688 1.00 51.38 87 PRO A O 1
ATOM 717 N N . ALA A 1 88 ? -10.995 20.929 17.254 1.00 55.44 88 ALA A N 1
ATOM 718 C CA . ALA A 1 88 ? -10.335 19.698 16.854 1.00 55.44 88 ALA A CA 1
ATOM 719 C C . ALA A 1 88 ? -10.371 18.734 18.046 1.00 55.44 88 ALA A C 1
ATOM 721 O O . ALA A 1 88 ? -9.631 18.901 19.014 1.00 55.44 88 ALA A O 1
ATOM 722 N N . ARG A 1 89 ? -11.286 17.756 18.013 1.00 67.69 89 ARG A N 1
ATOM 723 C CA . ARG A 1 89 ? -11.265 16.634 18.954 1.00 67.69 89 ARG A CA 1
ATOM 724 C C . ARG A 1 89 ? -9.894 15.971 18.817 1.00 67.69 89 ARG A C 1
ATOM 726 O O . ARG A 1 89 ? -9.456 15.737 17.691 1.00 67.69 89 ARG A O 1
ATOM 733 N N . SER A 1 90 ? -9.232 15.685 19.938 1.00 83.31 90 SER A N 1
ATOM 734 C CA . SER A 1 90 ? -7.887 15.087 19.971 1.00 83.31 90 SER A CA 1
ATOM 735 C C . SER A 1 90 ? -7.782 13.852 19.071 1.00 83.31 90 SER A C 1
ATOM 737 O O . SER A 1 90 ? -6.835 13.754 18.299 1.00 83.31 90 SER A O 1
ATOM 739 N N . ALA A 1 91 ? -8.818 13.008 19.051 1.00 87.19 91 ALA A N 1
ATOM 740 C CA . ALA A 1 91 ? -8.911 11.841 18.175 1.00 87.19 91 ALA A CA 1
ATOM 741 C C . ALA A 1 91 ? -8.794 12.170 16.675 1.00 87.19 91 ALA A C 1
ATOM 743 O O . ALA A 1 91 ? -8.086 11.477 15.953 1.00 87.19 91 ALA A O 1
ATOM 744 N N . LEU A 1 92 ? -9.416 13.255 16.193 1.00 88.69 92 LEU A N 1
ATOM 745 C CA . LEU A 1 92 ? -9.352 13.651 14.777 1.00 88.69 92 LEU A CA 1
ATOM 746 C C . LEU A 1 92 ? -7.939 14.102 14.387 1.00 88.69 92 LEU A C 1
ATOM 748 O O . LEU A 1 92 ? -7.433 13.782 13.308 1.00 88.69 92 LEU A O 1
ATOM 752 N N . HIS A 1 93 ? -7.305 14.859 15.284 1.00 87.75 93 HIS A N 1
ATOM 753 C CA . HIS A 1 93 ? -5.922 15.282 15.118 1.00 87.75 93 HIS A CA 1
ATOM 754 C C . HIS A 1 93 ? -4.982 14.072 15.121 1.00 87.75 93 HIS A C 1
ATOM 756 O O . HIS A 1 93 ? -4.096 13.987 14.274 1.00 87.75 93 HIS A O 1
ATOM 762 N N . ASP A 1 94 ? -5.211 13.111 16.016 1.00 91.19 94 ASP A N 1
ATOM 763 C CA . ASP A 1 94 ? -4.430 11.879 16.086 1.00 91.19 94 ASP A CA 1
ATOM 764 C C . ASP A 1 94 ? -4.569 11.037 14.816 1.00 91.19 94 ASP A C 1
ATOM 766 O O . ASP A 1 94 ? -3.555 10.608 14.282 1.00 91.19 94 ASP A O 1
ATOM 770 N N . GLY A 1 95 ? -5.769 10.906 14.247 1.00 91.38 95 GLY A N 1
ATOM 771 C CA . GLY A 1 95 ? -5.956 10.269 12.940 1.00 91.38 95 GLY A CA 1
ATOM 772 C C . GLY A 1 95 ? -5.188 10.963 11.812 1.00 91.38 95 GLY A C 1
ATOM 773 O O . GLY A 1 95 ? -4.524 10.316 11.005 1.00 91.38 95 GLY A O 1
ATOM 774 N N . THR A 1 96 ? -5.206 12.299 11.784 1.00 88.81 96 THR A N 1
ATOM 775 C CA . THR A 1 96 ? -4.429 13.080 10.804 1.00 88.81 96 THR A CA 1
ATOM 776 C C . THR A 1 96 ? -2.921 12.867 10.989 1.00 88.81 96 THR A C 1
ATOM 778 O O . THR A 1 96 ? -2.185 12.699 10.018 1.00 88.81 96 THR A O 1
ATOM 781 N N . LYS A 1 97 ? -2.454 12.835 12.242 1.00 88.31 97 LYS A N 1
ATOM 782 C CA . LYS A 1 97 ? -1.057 12.565 12.595 1.00 88.31 97 LYS A CA 1
ATOM 783 C C . LYS A 1 97 ? -0.649 11.146 12.192 1.00 88.31 97 LYS A C 1
ATOM 785 O O . LYS A 1 97 ? 0.370 10.973 11.531 1.00 88.31 97 LYS A O 1
ATOM 790 N N . PHE A 1 98 ? -1.457 10.144 12.526 1.00 91.56 98 PHE A N 1
ATOM 791 C CA . PHE A 1 98 ? -1.216 8.750 12.168 1.00 91.56 98 PHE A CA 1
ATOM 792 C C . PHE A 1 98 ? -1.175 8.548 10.663 1.00 91.56 98 PHE A C 1
ATOM 794 O O . PHE A 1 98 ? -0.336 7.786 10.202 1.00 91.56 98 PHE A O 1
ATOM 801 N N . TRP A 1 99 ? -2.002 9.255 9.893 1.00 87.69 99 TRP A N 1
ATOM 802 C CA . TRP A 1 99 ? -1.936 9.242 8.433 1.00 87.69 99 TRP A CA 1
ATOM 803 C C . TRP A 1 99 ? -0.601 9.777 7.903 1.00 87.69 99 TRP A C 1
ATOM 805 O O . TRP A 1 99 ? 0.012 9.151 7.040 1.00 87.69 99 TRP A O 1
ATOM 815 N N . LEU A 1 100 ? -0.127 10.910 8.436 1.00 84.62 100 LEU A N 1
ATOM 816 C CA . LEU A 1 100 ? 1.159 11.505 8.051 1.00 84.62 100 LEU A CA 1
ATOM 817 C C . LEU A 1 100 ? 2.344 10.594 8.400 1.00 84.62 100 LEU A C 1
ATOM 819 O O . LEU A 1 100 ? 3.283 10.490 7.616 1.00 84.62 100 LEU A O 1
ATOM 823 N N . GLU A 1 101 ? 2.278 9.916 9.546 1.00 82.94 101 GLU A N 1
ATOM 824 C CA . GLU A 1 101 ? 3.264 8.914 9.967 1.00 82.94 101 GLU A CA 1
ATOM 825 C C . GLU A 1 101 ? 3.125 7.573 9.232 1.00 82.94 101 GLU A C 1
ATOM 827 O O . GLU A 1 101 ? 4.073 6.792 9.199 1.00 82.94 101 GLU A O 1
ATOM 832 N N . SER A 1 102 ? 1.943 7.264 8.691 1.00 77.38 102 SER A N 1
ATOM 833 C CA . SER A 1 102 ? 1.712 6.048 7.913 1.00 77.38 102 SER A CA 1
ATOM 834 C C . SER A 1 102 ? 2.436 6.187 6.583 1.00 77.38 102 SER A C 1
ATOM 836 O O . SER A 1 102 ? 2.355 7.218 5.916 1.00 77.38 102 SER A O 1
ATOM 838 N N . SER A 1 103 ? 3.180 5.146 6.242 1.00 67.00 103 SER A N 1
ATOM 839 C CA . SER A 1 103 ? 4.267 5.080 5.260 1.00 67.00 103 SER A CA 1
ATOM 840 C C . SER A 1 103 ? 4.231 6.090 4.098 1.00 67.00 103 SER A C 1
ATOM 842 O O . SER A 1 103 ? 3.544 5.923 3.097 1.00 67.00 103 SER A O 1
ATOM 844 N N . ALA A 1 104 ? 5.079 7.115 4.204 1.00 51.00 104 ALA A N 1
ATOM 845 C CA . ALA A 1 104 ? 5.543 7.929 3.079 1.00 51.00 104 ALA A CA 1
ATOM 846 C C . ALA A 1 104 ? 6.716 7.275 2.311 1.00 51.00 104 ALA A C 1
ATOM 848 O O . ALA A 1 104 ? 7.267 7.914 1.423 1.00 51.00 104 ALA A O 1
ATOM 849 N N . ASP A 1 105 ? 7.088 6.030 2.644 1.00 52.12 105 ASP A N 1
ATOM 850 C CA . ASP A 1 105 ? 8.376 5.434 2.246 1.00 52.12 105 ASP A CA 1
ATOM 851 C C . ASP A 1 105 ? 8.277 4.004 1.688 1.00 52.12 105 ASP A C 1
ATOM 853 O O . ASP A 1 105 ? 9.248 3.257 1.640 1.00 52.12 105 ASP A O 1
ATOM 857 N N . SER A 1 106 ? 7.094 3.588 1.243 1.00 55.22 106 SER A N 1
ATOM 858 C CA . SER A 1 106 ? 6.933 2.290 0.588 1.00 55.22 106 SER A CA 1
ATOM 859 C C . SER A 1 106 ? 7.277 2.405 -0.893 1.00 55.22 106 SER A C 1
ATOM 861 O O . SER A 1 106 ? 6.411 2.205 -1.734 1.00 55.22 106 SER A O 1
ATOM 863 N N . ALA A 1 107 ? 8.513 2.765 -1.242 1.00 55.78 107 ALA A N 1
ATOM 864 C CA . ALA A 1 107 ? 9.027 2.306 -2.527 1.00 55.78 107 ALA A CA 1
ATOM 865 C C . ALA A 1 107 ? 9.154 0.779 -2.413 1.00 55.78 107 ALA A C 1
ATOM 867 O O . ALA A 1 107 ? 9.609 0.287 -1.378 1.00 55.78 107 ALA A O 1
ATOM 868 N N . PRO A 1 108 ? 8.704 0.009 -3.410 1.00 61.38 108 PRO A N 1
ATOM 869 C CA . PRO A 1 108 ? 8.816 -1.431 -3.316 1.00 61.38 108 PRO A CA 1
ATOM 870 C C . PRO A 1 108 ? 10.301 -1.784 -3.319 1.00 61.38 108 PRO A C 1
ATOM 872 O O . PRO A 1 108 ? 11.088 -1.191 -4.064 1.00 61.38 108 PRO A O 1
ATOM 875 N N . GLU A 1 109 ? 10.686 -2.725 -2.464 1.00 68.00 109 GLU A N 1
ATOM 876 C CA . GLU A 1 109 ? 12.079 -3.139 -2.367 1.00 68.00 109 GLU A CA 1
ATOM 877 C C . GLU A 1 109 ? 12.588 -3.591 -3.745 1.00 68.00 109 GLU A C 1
ATOM 879 O O . GLU A 1 109 ? 11.894 -4.352 -4.432 1.00 68.00 109 GLU A O 1
ATOM 884 N N . PRO A 1 110 ? 13.776 -3.128 -4.174 1.00 69.69 110 PRO A N 1
ATOM 885 C CA . PRO A 1 110 ? 14.293 -3.428 -5.500 1.00 69.69 110 PRO A CA 1
ATOM 886 C C . PRO A 1 110 ? 14.445 -4.939 -5.698 1.00 69.69 110 PRO A C 1
ATOM 888 O O . PRO A 1 110 ? 14.754 -5.683 -4.768 1.00 69.69 110 PRO A O 1
ATOM 891 N N . VAL A 1 111 ? 14.270 -5.398 -6.938 1.00 78.94 111 VAL A N 1
ATOM 892 C CA . VAL A 1 111 ? 14.542 -6.798 -7.281 1.00 78.94 111 VAL A CA 1
ATOM 893 C C . VAL A 1 111 ? 16.019 -7.124 -7.051 1.00 78.94 111 VAL A C 1
ATOM 895 O O . VAL A 1 111 ? 16.899 -6.292 -7.284 1.00 78.94 111 VAL A O 1
ATOM 898 N N . SER A 1 112 ? 16.309 -8.348 -6.618 1.00 81.38 112 SER A N 1
ATOM 899 C CA . SER A 1 112 ? 17.684 -8.798 -6.376 1.00 81.38 112 SER A CA 1
ATOM 900 C C . SER A 1 112 ? 18.221 -9.609 -7.562 1.00 81.38 112 SER A C 1
ATOM 902 O O . SER A 1 112 ? 17.473 -10.017 -8.447 1.00 81.38 112 SER A O 1
ATOM 904 N N . ASN A 1 113 ? 19.541 -9.825 -7.628 1.00 84.69 113 ASN A N 1
ATOM 905 C CA . ASN A 1 113 ? 20.195 -10.663 -8.650 1.00 84.69 113 ASN A CA 1
ATOM 906 C C . ASN A 1 113 ? 19.855 -10.310 -10.112 1.00 84.69 113 ASN A C 1
ATOM 908 O O . ASN A 1 113 ? 19.764 -11.196 -10.964 1.00 84.69 113 ASN A O 1
ATOM 912 N N . LEU A 1 114 ? 19.673 -9.022 -10.407 1.00 83.56 114 LEU A N 1
ATOM 913 C CA . LEU A 1 114 ? 19.366 -8.553 -11.751 1.00 83.56 114 LEU A CA 1
ATOM 914 C C . LEU A 1 114 ? 20.541 -8.834 -12.704 1.00 83.56 114 LEU A C 1
ATOM 916 O O . LEU A 1 114 ? 21.655 -8.347 -12.509 1.00 83.56 114 LEU A O 1
ATOM 920 N N . LYS A 1 115 ? 20.292 -9.634 -13.740 1.00 86.12 115 LYS A N 1
ATOM 921 C CA . LYS A 1 115 ? 21.266 -10.033 -14.761 1.00 86.12 115 LYS A CA 1
ATOM 922 C C . LYS A 1 115 ? 20.709 -9.760 -16.146 1.00 86.12 115 LYS A C 1
ATOM 924 O O . LYS A 1 115 ? 19.548 -10.063 -16.420 1.00 86.12 115 LYS A O 1
ATOM 929 N N . VAL A 1 116 ? 21.571 -9.253 -17.025 1.00 84.50 116 VAL A N 1
ATOM 930 C CA . VAL A 1 116 ? 21.255 -9.059 -18.440 1.00 84.50 116 VAL A CA 1
ATOM 931 C C . VAL A 1 116 ? 22.299 -9.720 -19.314 1.00 84.50 116 VAL A C 1
ATOM 933 O O . VAL A 1 116 ? 23.495 -9.483 -19.167 1.00 84.50 116 VAL A O 1
ATOM 936 N N . ILE A 1 117 ? 21.826 -10.555 -20.233 1.00 85.31 117 ILE A N 1
ATOM 937 C CA . ILE A 1 117 ? 22.650 -11.283 -21.192 1.00 85.31 117 ILE A CA 1
ATOM 938 C C . ILE A 1 117 ? 22.252 -10.816 -22.587 1.00 85.31 117 ILE A C 1
ATOM 940 O O . ILE A 1 117 ? 21.188 -11.177 -23.092 1.00 85.31 117 ILE A O 1
ATOM 944 N N . VAL A 1 118 ? 23.111 -10.010 -23.209 1.00 82.12 118 VAL A N 1
ATOM 945 C CA . VAL A 1 118 ? 22.925 -9.549 -24.589 1.00 82.12 118 VAL A CA 1
ATOM 946 C C . VAL A 1 118 ? 23.317 -10.671 -25.545 1.00 82.12 118 VAL A C 1
ATOM 948 O O . VAL A 1 118 ? 24.403 -11.242 -25.449 1.00 82.12 118 VAL A O 1
ATOM 951 N N . ARG A 1 119 ? 22.421 -10.997 -26.471 1.00 84.31 119 ARG A N 1
ATOM 952 C CA . ARG A 1 119 ? 22.636 -11.993 -27.516 1.00 84.31 119 ARG A CA 1
ATOM 953 C C . ARG A 1 119 ? 23.130 -11.318 -28.805 1.00 84.31 119 ARG A C 1
ATOM 955 O O . ARG A 1 119 ? 22.766 -10.175 -29.080 1.00 84.31 119 ARG A O 1
ATOM 962 N N . PRO A 1 120 ? 23.890 -12.034 -29.656 1.00 83.56 120 PRO A N 1
ATOM 963 C CA . PRO A 1 120 ? 24.421 -11.487 -30.912 1.00 83.56 120 PRO A CA 1
ATOM 964 C C . PRO A 1 120 ? 23.346 -11.033 -31.911 1.00 83.56 120 PRO A C 1
ATOM 966 O O . PRO A 1 120 ? 23.626 -10.255 -32.814 1.00 83.56 120 PRO A O 1
ATOM 969 N N . ASN A 1 121 ? 22.112 -11.514 -31.754 1.00 85.06 121 ASN A N 1
ATOM 970 C CA . ASN A 1 121 ? 20.963 -11.169 -32.590 1.00 85.06 121 ASN A CA 1
ATOM 971 C C . ASN A 1 121 ? 20.297 -9.832 -32.201 1.00 85.06 121 ASN A C 1
ATOM 973 O O . ASN A 1 121 ? 19.182 -9.565 -32.640 1.00 85.06 121 ASN A O 1
ATOM 977 N N . GLY A 1 122 ? 20.924 -9.032 -31.333 1.00 76.06 122 GLY A N 1
ATOM 978 C CA . GLY A 1 122 ? 20.380 -7.749 -30.884 1.00 76.06 122 GLY A CA 1
ATOM 979 C C . GLY A 1 122 ? 19.257 -7.861 -29.848 1.00 76.06 122 GLY A C 1
ATOM 980 O O . GLY A 1 122 ? 18.614 -6.863 -29.543 1.00 76.06 122 GLY A O 1
ATOM 981 N N . THR A 1 123 ? 19.015 -9.052 -29.292 1.00 82.06 123 THR A N 1
ATOM 982 C CA . THR A 1 123 ? 18.070 -9.255 -28.179 1.00 82.06 123 THR A CA 1
ATOM 983 C C . THR A 1 123 ? 18.808 -9.384 -26.850 1.00 82.06 123 THR A C 1
ATOM 985 O O . THR A 1 123 ? 20.002 -9.675 -26.825 1.00 82.06 123 THR A O 1
ATOM 988 N N . ALA A 1 124 ? 18.109 -9.202 -25.732 1.00 81.38 124 ALA A N 1
ATOM 989 C CA . ALA A 1 124 ? 18.669 -9.406 -24.401 1.00 81.38 124 ALA A CA 1
ATOM 990 C C . ALA A 1 124 ? 17.755 -10.298 -23.555 1.00 81.38 124 ALA A C 1
ATOM 992 O O . ALA A 1 124 ? 16.532 -10.214 -23.652 1.00 81.38 124 ALA A O 1
ATOM 993 N N . ILE A 1 125 ? 18.354 -11.150 -22.724 1.00 85.31 125 ILE A N 1
ATOM 994 C CA . ILE A 1 125 ? 17.655 -11.865 -21.652 1.00 85.31 125 ILE A CA 1
ATOM 995 C C . ILE A 1 125 ? 17.833 -11.047 -20.382 1.00 85.31 125 ILE A C 1
ATOM 997 O O . ILE A 1 125 ? 18.970 -10.767 -20.010 1.00 85.31 125 ILE A O 1
ATOM 1001 N N . VAL A 1 126 ? 16.734 -10.704 -19.718 1.00 85.88 126 VAL A N 1
ATOM 1002 C CA . VAL A 1 126 ? 16.731 -10.022 -18.420 1.00 85.88 126 VAL A CA 1
ATOM 1003 C C . VAL A 1 126 ? 16.174 -10.995 -17.384 1.00 85.88 126 VAL A C 1
ATOM 1005 O O . VAL A 1 126 ? 15.115 -11.575 -17.605 1.00 85.88 126 VAL A O 1
ATOM 1008 N N . SER A 1 127 ? 16.882 -11.198 -16.276 1.00 87.25 127 SER A N 1
ATOM 1009 C CA . SER A 1 127 ? 16.463 -12.095 -15.189 1.00 87.25 127 SER A CA 1
ATOM 1010 C C . SER A 1 127 ? 16.746 -11.472 -13.829 1.00 87.25 127 SER A C 1
ATOM 1012 O O . SER A 1 127 ? 17.767 -10.806 -13.679 1.00 87.25 127 SER A O 1
ATOM 1014 N N . TRP A 1 128 ? 15.893 -11.719 -12.841 1.00 87.56 128 TRP A N 1
ATOM 1015 C CA . TRP A 1 128 ? 16.047 -11.240 -11.466 1.00 87.56 128 TRP A CA 1
ATOM 1016 C C . TRP A 1 128 ? 15.445 -12.244 -10.479 1.00 87.56 128 TRP A C 1
ATOM 1018 O O . TRP A 1 128 ? 14.702 -13.145 -10.863 1.00 87.56 128 TRP A O 1
ATOM 1028 N N . SER A 1 129 ? 15.768 -12.073 -9.203 1.00 84.56 129 SER A N 1
ATOM 1029 C CA . SER A 1 129 ? 15.094 -12.712 -8.079 1.00 84.56 129 SER A CA 1
ATOM 1030 C C . SER A 1 129 ? 13.972 -11.783 -7.583 1.00 84.56 129 SER A C 1
ATOM 1032 O O . SER A 1 129 ? 14.234 -10.591 -7.374 1.00 84.56 129 SER A O 1
ATOM 1034 N N . PRO A 1 130 ? 12.728 -12.279 -7.423 1.00 76.31 130 PRO A N 1
ATOM 1035 C CA . PRO A 1 130 ? 11.620 -11.500 -6.875 1.00 76.31 130 PRO A CA 1
ATOM 1036 C C . PRO A 1 130 ? 11.965 -10.862 -5.526 1.00 76.31 130 PRO A C 1
ATOM 1038 O O . PRO A 1 130 ? 12.687 -11.450 -4.721 1.00 76.31 130 PRO A O 1
ATOM 1041 N N . SER A 1 131 ? 11.443 -9.656 -5.301 1.00 67.19 131 SER A N 1
ATOM 1042 C CA . SER A 1 131 ? 11.375 -9.072 -3.958 1.00 67.19 131 SER A CA 1
ATOM 1043 C C . SER A 1 131 ? 10.306 -9.814 -3.132 1.00 67.19 131 SER A C 1
ATOM 1045 O O . SER A 1 131 ? 9.570 -10.609 -3.712 1.00 67.19 131 SER A O 1
ATOM 1047 N N . ALA A 1 132 ? 10.270 -9.641 -1.809 1.00 63.22 132 ALA A N 1
ATOM 1048 C CA . ALA A 1 132 ? 9.515 -10.480 -0.861 1.00 63.22 132 ALA A CA 1
ATOM 1049 C C . ALA A 1 132 ? 8.044 -10.800 -1.252 1.00 63.22 132 ALA A C 1
ATOM 1051 O O . ALA A 1 132 ? 7.430 -10.066 -2.018 1.00 63.22 132 ALA A O 1
ATOM 1052 N N . GLU A 1 133 ? 7.505 -11.903 -0.700 1.00 60.56 133 GLU A N 1
ATOM 1053 C CA . GLU A 1 133 ? 6.189 -12.519 -0.998 1.00 60.56 133 GLU A CA 1
ATOM 1054 C C . GLU A 1 133 ? 5.781 -12.415 -2.476 1.00 60.56 133 GLU A C 1
ATOM 1056 O O . GLU A 1 133 ? 5.018 -11.535 -2.874 1.00 60.56 133 GLU A O 1
ATOM 1061 N N . THR A 1 134 ? 6.263 -13.356 -3.292 1.00 59.19 134 THR A N 1
ATOM 1062 C CA . THR A 1 134 ? 5.946 -13.477 -4.729 1.00 59.19 134 THR A CA 1
ATOM 1063 C C . THR A 1 134 ? 4.453 -13.378 -5.030 1.00 59.19 134 THR A C 1
ATOM 1065 O O . THR A 1 134 ? 4.077 -12.805 -6.050 1.00 59.19 134 THR A O 1
ATOM 1068 N N . ASP A 1 135 ? 3.617 -13.866 -4.113 1.00 59.44 135 ASP A N 1
ATOM 1069 C CA . ASP A 1 135 ? 2.155 -13.908 -4.220 1.00 59.44 135 ASP A CA 1
ATOM 1070 C C . ASP A 1 135 ? 1.511 -12.516 -4.125 1.00 59.44 135 ASP A C 1
ATOM 1072 O O . ASP A 1 135 ? 0.370 -12.314 -4.539 1.00 59.44 135 ASP A O 1
ATOM 1076 N N . SER A 1 136 ? 2.247 -11.535 -3.597 1.00 57.66 136 SER A N 1
ATOM 1077 C CA . SER A 1 136 ? 1.807 -10.144 -3.470 1.00 57.66 136 SER A CA 1
ATOM 1078 C C . SER A 1 136 ? 2.179 -9.280 -4.683 1.00 57.66 136 SER A C 1
ATOM 1080 O O . SER A 1 136 ? 1.660 -8.172 -4.846 1.00 57.66 136 SER A O 1
ATOM 1082 N N . ILE A 1 137 ? 3.060 -9.771 -5.563 1.00 66.62 137 ILE A N 1
ATOM 1083 C CA . ILE A 1 137 ? 3.545 -9.018 -6.721 1.00 66.62 137 ILE A CA 1
ATOM 1084 C C . ILE A 1 137 ? 2.638 -9.299 -7.916 1.00 66.62 137 ILE A C 1
ATOM 1086 O O . ILE A 1 137 ? 2.527 -10.426 -8.373 1.00 66.62 137 ILE A O 1
ATOM 1090 N N . LEU A 1 138 ? 2.024 -8.253 -8.474 1.00 68.44 138 LEU A N 1
ATOM 1091 C CA . LEU A 1 138 ? 1.129 -8.375 -9.633 1.00 68.44 138 LEU A CA 1
ATOM 1092 C C . LEU A 1 138 ? 1.835 -8.093 -10.965 1.00 68.44 138 LEU A C 1
ATOM 1094 O O . LEU A 1 138 ? 1.473 -8.640 -12.011 1.00 68.44 138 LEU A O 1
ATOM 1098 N N . THR A 1 139 ? 2.805 -7.176 -10.981 1.00 72.25 139 THR A N 1
ATOM 1099 C CA . THR A 1 139 ? 3.447 -6.691 -12.214 1.00 72.25 139 THR A CA 1
ATOM 1100 C C . THR A 1 139 ? 4.835 -6.110 -11.926 1.00 72.25 139 THR A C 1
ATOM 1102 O O . THR A 1 139 ? 5.033 -5.399 -10.944 1.00 72.25 139 THR A O 1
ATOM 1105 N N . TYR A 1 140 ? 5.788 -6.363 -12.819 1.00 81.25 140 TYR A N 1
ATOM 1106 C CA . TYR A 1 140 ? 7.107 -5.733 -12.854 1.00 81.25 140 TYR A CA 1
ATOM 1107 C C . TYR A 1 140 ? 7.157 -4.649 -13.932 1.00 81.25 140 TYR A C 1
ATOM 1109 O O . TYR A 1 140 ? 6.668 -4.867 -15.041 1.00 81.25 140 TYR A O 1
ATOM 1117 N N . GLN A 1 141 ? 7.792 -3.511 -13.638 1.00 82.06 141 GLN A N 1
ATOM 1118 C CA . GLN A 1 141 ? 8.135 -2.507 -14.644 1.00 82.06 141 GLN A CA 1
ATOM 1119 C C . GLN A 1 141 ? 9.631 -2.590 -14.959 1.00 82.06 141 GLN A C 1
ATOM 1121 O O . GLN A 1 141 ? 10.496 -2.374 -14.112 1.00 82.06 141 GLN A O 1
ATOM 1126 N N . VAL A 1 142 ? 9.943 -2.892 -16.213 1.00 82.75 142 VAL A N 1
ATOM 1127 C CA . VAL A 1 142 ? 11.313 -2.894 -16.724 1.00 82.75 142 VAL A CA 1
ATOM 1128 C C . VAL A 1 142 ? 11.550 -1.566 -17.418 1.00 82.75 142 VAL A C 1
ATOM 1130 O O . VAL A 1 142 ? 10.896 -1.284 -18.423 1.00 82.75 142 VAL A O 1
ATOM 1133 N N . VAL A 1 143 ? 12.473 -0.760 -16.891 1.00 83.75 143 VAL A N 1
ATOM 1134 C CA . VAL A 1 143 ? 12.876 0.515 -17.490 1.00 83.75 143 VAL A CA 1
ATOM 1135 C C . VAL A 1 143 ? 14.255 0.356 -18.125 1.00 83.75 143 VAL A C 1
ATOM 1137 O O . VAL A 1 143 ? 15.194 -0.155 -17.509 1.00 83.75 143 VAL A O 1
AT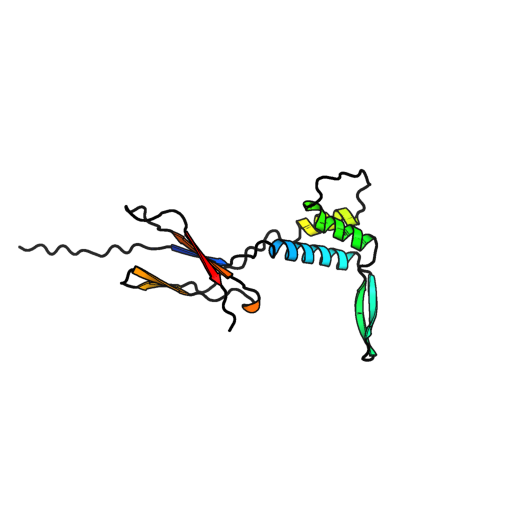OM 1140 N N . TYR A 1 144 ? 14.384 0.770 -19.382 1.00 81.81 144 TYR A N 1
ATOM 1141 C CA . TYR A 1 144 ? 15.644 0.713 -20.116 1.00 81.81 144 TYR A CA 1
ATOM 1142 C C . TYR A 1 144 ? 15.825 1.948 -20.990 1.00 81.81 144 TYR A C 1
ATOM 1144 O O . TYR A 1 144 ? 14.869 2.502 -21.534 1.00 81.81 144 TYR A O 1
ATOM 1152 N N . GLN A 1 145 ? 17.075 2.372 -21.143 1.00 80.38 145 GLN A N 1
ATOM 1153 C CA . GLN A 1 1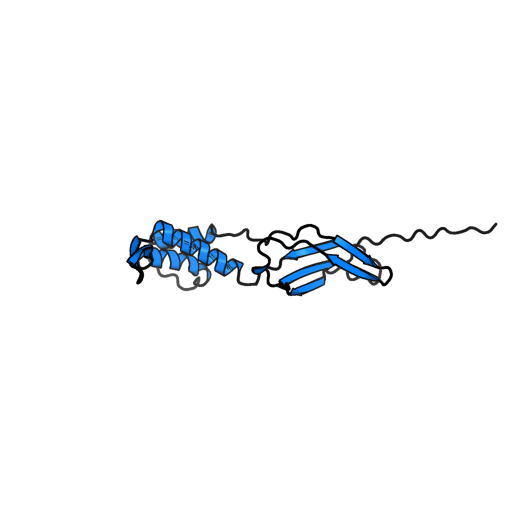45 ? 17.438 3.511 -21.979 1.00 80.38 145 GLN A CA 1
ATOM 1154 C C . GLN A 1 145 ? 18.798 3.287 -22.634 1.00 80.38 145 GLN A C 1
ATOM 1156 O O . GLN A 1 145 ? 19.666 2.598 -22.090 1.00 80.38 145 GLN A O 1
ATOM 1161 N N . ALA A 1 146 ? 19.004 3.887 -23.805 1.00 77.31 146 ALA A N 1
ATOM 1162 C CA . ALA A 1 146 ? 20.322 3.907 -24.418 1.00 77.31 146 ALA A CA 1
ATOM 1163 C C . ALA A 1 146 ? 21.251 4.837 -23.623 1.00 77.31 146 ALA A C 1
ATOM 1165 O O . ALA A 1 146 ? 20.927 5.999 -23.392 1.00 77.31 146 ALA A O 1
ATOM 1166 N N . ILE A 1 147 ? 22.431 4.343 -23.234 1.00 70.38 147 ILE A N 1
ATOM 1167 C CA . ILE A 1 147 ? 23.441 5.172 -22.551 1.00 70.38 147 ILE A CA 1
ATOM 1168 C C . ILE A 1 147 ? 24.158 6.101 -23.547 1.00 70.38 147 ILE A C 1
ATOM 1170 O O . ILE A 1 147 ? 24.641 7.168 -23.179 1.00 70.38 147 ILE A O 1
ATOM 1174 N N . THR A 1 148 ? 24.243 5.710 -24.822 1.00 68.94 148 THR A N 1
ATOM 1175 C CA . THR A 1 148 ? 24.992 6.456 -25.842 1.00 68.94 148 THR A CA 1
ATOM 1176 C C . THR A 1 148 ? 24.063 7.175 -26.814 1.00 68.94 148 THR A C 1
ATOM 1178 O O . THR A 1 148 ? 23.145 6.579 -27.372 1.00 68.94 148 THR A O 1
ATOM 1181 N N . SER A 1 149 ? 24.349 8.451 -27.075 1.00 60.03 149 SER A N 1
ATOM 1182 C CA . SER A 1 149 ? 23.615 9.316 -28.010 1.00 60.03 149 SER A CA 1
ATOM 1183 C C . SER A 1 149 ? 23.988 9.088 -29.483 1.00 60.03 149 SER A C 1
ATOM 1185 O O . SER A 1 149 ? 23.882 9.998 -30.307 1.00 60.03 149 SER A O 1
ATOM 1187 N N . ARG A 1 150 ? 24.468 7.886 -29.842 1.00 58.62 150 ARG A N 1
ATOM 1188 C CA . ARG A 1 150 ? 24.795 7.576 -31.241 1.00 58.62 150 ARG A CA 1
ATOM 1189 C C . ARG A 1 150 ? 23.529 7.675 -32.093 1.00 58.62 150 ARG A C 1
ATOM 1191 O O . ARG A 1 150 ? 22.449 7.266 -31.670 1.00 58.62 150 ARG A O 1
ATOM 1198 N N . THR A 1 151 ? 23.686 8.219 -33.296 1.00 52.94 151 THR A N 1
ATOM 1199 C CA . THR A 1 151 ? 22.610 8.444 -34.266 1.00 52.94 151 THR A CA 1
ATOM 1200 C C . THR A 1 151 ? 21.768 7.179 -34.462 1.00 52.94 151 THR A C 1
ATOM 1202 O O . THR A 1 151 ? 22.275 6.160 -34.923 1.00 52.94 151 THR A O 1
ATOM 1205 N N . GLY A 1 152 ? 20.484 7.250 -34.092 1.00 64.19 152 GLY A N 1
ATOM 1206 C CA . GLY A 1 152 ? 19.512 6.153 -34.214 1.00 64.19 152 GLY A CA 1
ATOM 1207 C C . GLY A 1 152 ? 19.063 5.506 -32.897 1.00 64.19 152 GLY A C 1
ATOM 1208 O O . GLY A 1 152 ? 18.102 4.742 -32.912 1.00 64.19 152 GLY A O 1
ATOM 1209 N N . CYS A 1 153 ? 19.695 5.814 -31.760 1.00 66.00 153 CYS A N 1
ATOM 1210 C CA . CYS A 1 153 ? 19.273 5.315 -30.448 1.00 66.00 153 CYS A CA 1
ATOM 1211 C C . CYS A 1 153 ? 18.343 6.310 -29.733 1.00 66.00 153 CYS A C 1
ATOM 1213 O O . CYS A 1 153 ? 18.698 7.476 -29.565 1.00 66.00 153 CYS A O 1
ATOM 1215 N N . HIS A 1 154 ? 17.183 5.844 -29.256 1.00 64.56 154 HIS A N 1
ATOM 1216 C CA . HIS A 1 154 ? 16.318 6.635 -28.374 1.00 64.56 154 HIS A CA 1
ATOM 1217 C C . HIS A 1 154 ? 16.952 6.754 -26.982 1.00 64.56 154 HIS A C 1
ATOM 1219 O O . HIS A 1 154 ? 17.156 5.759 -26.286 1.00 64.56 154 HIS A O 1
ATOM 1225 N N . THR A 1 155 ? 17.261 7.986 -26.583 1.00 68.44 155 THR A N 1
ATOM 1226 C CA . THR A 1 155 ? 17.808 8.330 -25.260 1.00 68.44 155 THR A CA 1
ATOM 1227 C C . THR A 1 155 ? 16.732 8.470 -24.188 1.00 68.44 155 THR A C 1
ATOM 1229 O O . THR A 1 155 ? 17.056 8.577 -23.009 1.00 68.44 155 THR A O 1
ATOM 1232 N N . GLU A 1 156 ? 15.458 8.492 -24.581 1.00 78.31 156 GLU A N 1
ATOM 1233 C CA . GLU A 1 156 ? 14.343 8.529 -23.642 1.00 78.31 156 GLU A CA 1
ATOM 1234 C C . GLU A 1 156 ? 14.149 7.160 -22.974 1.00 78.31 156 GLU A C 1
ATOM 1236 O O . GLU A 1 156 ? 14.271 6.122 -23.639 1.00 78.31 156 GLU A O 1
ATOM 1241 N N . PRO A 1 157 ? 13.856 7.136 -21.664 1.00 77.75 157 PRO A N 1
ATOM 1242 C CA . PRO A 1 157 ? 13.595 5.902 -20.949 1.00 77.75 157 PRO A CA 1
ATOM 1243 C C . PRO A 1 157 ? 12.313 5.250 -21.459 1.00 77.75 157 PRO A C 1
ATOM 1245 O O . PRO A 1 157 ? 11.232 5.834 -21.427 1.00 77.75 157 PRO A O 1
ATOM 1248 N N . ASN A 1 158 ? 12.445 4.004 -21.897 1.00 80.31 158 ASN A N 1
ATOM 1249 C CA . ASN A 1 158 ? 11.327 3.163 -22.287 1.00 80.31 158 ASN A CA 1
ATOM 1250 C C . ASN A 1 158 ? 10.938 2.266 -21.118 1.00 80.31 158 ASN A C 1
ATOM 1252 O O . ASN A 1 158 ? 11.795 1.837 -20.343 1.00 80.31 158 ASN A O 1
ATOM 1256 N N . SER A 1 159 ? 9.646 1.956 -21.008 1.00 82.81 159 SER A N 1
ATOM 1257 C CA . SER A 1 159 ? 9.141 1.057 -19.974 1.00 82.81 159 SER A CA 1
ATOM 1258 C C 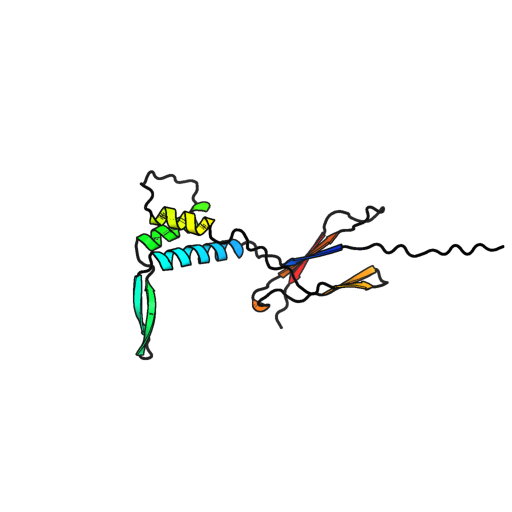. SER A 1 159 ? 8.282 -0.058 -20.553 1.00 82.81 159 SER A C 1
ATOM 1260 O O . SER A 1 159 ? 7.524 0.142 -21.500 1.00 82.81 159 SER A O 1
ATOM 1262 N N . VAL A 1 160 ? 8.428 -1.250 -19.981 1.00 82.44 160 VAL A N 1
ATOM 1263 C CA . VAL A 1 160 ? 7.632 -2.436 -20.306 1.00 82.44 160 VAL A CA 1
ATOM 1264 C C . VAL A 1 160 ? 7.071 -3.007 -19.013 1.00 82.44 160 VAL A C 1
ATOM 1266 O O . VAL A 1 160 ? 7.794 -3.138 -18.028 1.00 82.44 160 VAL A O 1
ATOM 1269 N N . TYR A 1 161 ? 5.789 -3.363 -19.029 1.00 81.19 161 TYR A N 1
ATOM 1270 C CA . TYR A 1 161 ? 5.097 -3.960 -17.892 1.00 81.19 161 TYR A CA 1
ATOM 1271 C C . TYR A 1 161 ? 4.922 -5.460 -18.116 1.00 81.19 161 TYR A C 1
ATOM 1273 O O . TYR A 1 161 ? 4.368 -5.885 -19.129 1.00 81.19 161 TYR A O 1
ATOM 1281 N N . LEU A 1 162 ? 5.399 -6.261 -17.168 1.00 80.88 162 LEU A N 1
ATOM 1282 C CA . LEU A 1 162 ? 5.354 -7.719 -17.210 1.00 80.88 162 LEU A CA 1
ATOM 1283 C C . LEU A 1 162 ? 4.489 -8.215 -16.061 1.00 80.88 162 LEU A C 1
ATOM 1285 O O . LEU A 1 162 ? 4.742 -7.858 -14.914 1.00 80.88 162 LEU A O 1
ATOM 1289 N N . LYS A 1 163 ? 3.485 -9.048 -16.340 1.00 78.00 163 LYS A N 1
ATOM 1290 C CA . LYS A 1 163 ? 2.718 -9.698 -15.270 1.00 78.00 163 LYS A CA 1
ATOM 1291 C C . LYS A 1 163 ? 3.646 -10.607 -14.469 1.00 78.00 163 LYS A C 1
ATOM 1293 O O . LYS A 1 163 ? 4.434 -11.345 -15.061 1.00 78.00 163 LYS A O 1
ATOM 1298 N N . ALA A 1 164 ? 3.548 -10.553 -13.148 1.00 71.75 164 ALA A N 1
ATOM 1299 C CA . ALA A 1 164 ? 4.153 -11.575 -12.312 1.00 71.75 164 ALA A CA 1
ATOM 1300 C C . ALA A 1 164 ? 3.367 -12.873 -12.537 1.00 71.75 164 ALA A C 1
ATOM 1302 O O . ALA A 1 164 ? 2.140 -12.882 -12.450 1.00 71.75 164 ALA A O 1
ATOM 1303 N N . VAL A 1 165 ? 4.060 -13.936 -12.936 1.00 65.81 165 VAL A N 1
ATOM 1304 C CA . VAL A 1 165 ? 3.454 -15.260 -13.075 1.00 65.81 165 VAL A CA 1
ATOM 1305 C C . VAL A 1 165 ? 3.622 -15.943 -11.725 1.00 65.81 165 VAL A C 1
ATOM 1307 O O . VAL A 1 165 ? 4.752 -16.196 -11.314 1.00 65.81 165 VAL A O 1
ATOM 1310 N N . SER A 1 166 ? 2.513 -16.168 -11.025 1.00 50.41 166 SER A N 1
ATOM 1311 C CA . SER A 1 166 ? 2.439 -17.157 -9.952 1.00 50.41 166 SER A CA 1
ATOM 1312 C C . SER A 1 166 ? 2.230 -18.518 -10.617 1.00 50.41 166 SER A C 1
ATOM 1314 O O . SER A 1 166 ? 1.204 -18.697 -11.282 1.00 50.41 166 SER A O 1
ATOM 1316 N N . ASP A 1 167 ? 3.200 -19.422 -10.503 1.00 40.69 167 ASP A N 1
ATOM 1317 C CA . ASP A 1 167 ? 2.956 -20.849 -10.757 1.00 40.69 167 ASP A CA 1
ATOM 1318 C C . ASP A 1 167 ? 2.158 -21.457 -9.594 1.00 40.69 167 ASP A C 1
ATOM 1320 O O . ASP A 1 167 ? 2.483 -21.129 -8.428 1.00 40.69 167 ASP A O 1
#

Secondary structure (DSSP, 8-state):
-------------EEEEEEEPPPTTHHHHHHHHHHHHHHHHHHPEEEEEE-TTSPEEEEEE--SHHHHHHHHHHTGGG-TT--------HHHHHHHHHHHHS-S--PPPPPEEEEEEE-TTS-EEEEEEPPS-GGG--EEEEEEEESS--TT---SPEEEEEE----

pLDDT: mean 73.38, std 16.37, range [37.38, 93.31]

Sequence (167 aa):
MIFLALFLPLQAAVSFTVLPYIQIDYAHYFRLAQCQAKCTEKYGIPAKRERHDGSVEQYFDVQSEDCKICEQGCHQHRRSHKKTNRPARSALHDGTKFWLESSADSAPEPVSNLKVIVRPNGTAIVSWSPSAETDSILTYQVVYQAITSRTGCHTEPNSVYLKAVSD

Foldseek 3Di:
DDDDDPPDPDDQDWDKFWFQDDDPCPLLVQLLVQLLVVLQVVFFDWDWDQDPVRDIDIDTHCPDPLSVLLSCLLVCVVVVPDDDPDDPDVSSVSSVVSSVVRDPPCRDDGFAPWDWDQDPVRDIDTDTHDDPDLVPGFKIKMWIARPDPPPPGHRDIDIDIDGRDDD